Protein AF-A0A3E1EUY3-F1 (afdb_monomer_lite)

Organism: NCBI:txid1737063

Sequence (156 aa):
MEQYNMINKISAFVLKREYLLILLTTLAISAKPLNLQYANYITVFLLSFVSIAYVLAAQKTFKEPKGMSSFYFKLGGIASGVAIIGVLFNILAFPSYKPMLIVGGLSLVILLGIISIDKDKTIDKQLLNPTLKLRFLYISFITLVFLLEDYGLFNF

pLDDT: mean 85.45, std 11.33, range [53.84, 96.81]

Structure (mmCIF, N/CA/C/O backbone):
data_AF-A0A3E1EUY3-F1
#
_entry.id   AF-A0A3E1EUY3-F1
#
loop_
_atom_site.group_PDB
_atom_site.id
_atom_site.type_symbol
_atom_site.label_atom_id
_atom_site.label_alt_id
_atom_site.label_comp_id
_atom_site.label_asym_id
_atom_site.label_entity_id
_atom_site.label_seq_id
_atom_site.pdbx_PDB_ins_code
_atom_site.Cartn_x
_atom_site.Cartn_y
_atom_site.Cartn_z
_atom_site.occupancy
_atom_site.B_iso_or_equiv
_atom_site.auth_seq_id
_atom_site.auth_comp_id
_atom_site.auth_asym_id
_atom_site.auth_atom_id
_atom_site.pdbx_PDB_model_num
ATOM 1 N N . MET A 1 1 ? -2.524 22.648 19.109 1.00 58.78 1 MET A N 1
ATOM 2 C CA . MET A 1 1 ? -3.868 22.210 18.652 1.00 58.78 1 MET A CA 1
ATOM 3 C C . MET A 1 1 ? -4.012 22.183 17.127 1.00 58.78 1 MET A C 1
ATOM 5 O O . MET A 1 1 ? -4.671 21.280 16.630 1.00 58.78 1 MET A O 1
ATOM 9 N N . GLU A 1 2 ? -3.394 23.087 16.357 1.00 61.62 2 GLU A N 1
ATOM 10 C CA . GLU A 1 2 ? -3.549 23.111 14.884 1.00 61.62 2 GLU A CA 1
ATOM 11 C C . GLU A 1 2 ? -2.967 21.896 14.143 1.00 61.62 2 GLU A C 1
ATOM 13 O O . GLU A 1 2 ? -3.619 21.353 13.252 1.00 61.62 2 GLU A O 1
ATOM 18 N N . GLN A 1 3 ? -1.791 21.402 14.545 1.00 61.59 3 GLN A N 1
ATOM 19 C CA . GLN A 1 3 ? -1.147 20.242 13.907 1.00 61.59 3 GLN A CA 1
ATOM 20 C C . GLN A 1 3 ? -2.015 18.969 13.991 1.00 61.59 3 GLN A C 1
ATOM 22 O O . GLN A 1 3 ? -2.112 18.197 13.037 1.00 61.59 3 GLN A O 1
ATOM 27 N N . TYR A 1 4 ? -2.739 18.807 15.103 1.00 66.38 4 TYR A N 1
ATOM 28 C CA . TYR A 1 4 ? -3.705 17.726 15.318 1.00 66.38 4 TYR A CA 1
ATOM 29 C C . TYR A 1 4 ? -4.878 17.796 14.329 1.00 66.38 4 TYR A C 1
ATOM 31 O O . TYR A 1 4 ? -5.327 16.781 13.794 1.00 66.38 4 TYR A O 1
ATOM 39 N N . ASN A 1 5 ? -5.353 19.009 14.039 1.00 77.19 5 ASN A N 1
ATOM 40 C CA . ASN A 1 5 ? -6.425 19.225 13.074 1.00 77.19 5 ASN A CA 1
ATOM 41 C C . ASN A 1 5 ? -5.967 18.940 11.640 1.00 77.19 5 ASN A C 1
ATOM 43 O O . ASN A 1 5 ? -6.754 18.422 10.849 1.00 77.19 5 ASN A O 1
ATOM 47 N N . MET A 1 6 ? -4.708 19.227 11.302 1.00 81.31 6 MET A N 1
ATOM 48 C CA . MET A 1 6 ? -4.166 18.961 9.968 1.00 81.31 6 MET A CA 1
ATOM 49 C C . MET A 1 6 ? -4.034 17.457 9.687 1.00 81.31 6 MET A C 1
ATOM 51 O O . MET A 1 6 ? -4.548 16.981 8.676 1.00 81.31 6 MET A O 1
ATOM 55 N N . ILE A 1 7 ? -3.433 16.688 10.602 1.00 81.31 7 ILE A N 1
ATOM 56 C CA . ILE A 1 7 ? -3.253 15.232 10.443 1.00 81.31 7 ILE A CA 1
ATOM 57 C C . ILE A 1 7 ? -4.605 14.518 10.330 1.00 81.31 7 ILE A C 1
ATOM 59 O O . ILE A 1 7 ? -4.802 13.663 9.465 1.00 81.31 7 ILE A O 1
ATOM 63 N N . ASN A 1 8 ? -5.580 14.911 11.150 1.00 81.94 8 ASN A N 1
ATOM 64 C CA . ASN A 1 8 ? -6.917 14.325 11.092 1.00 81.94 8 ASN A CA 1
ATOM 65 C C . ASN A 1 8 ? -7.652 14.655 9.786 1.00 81.94 8 ASN A C 1
ATOM 67 O O . ASN A 1 8 ? -8.359 13.794 9.259 1.00 81.94 8 ASN A O 1
ATOM 71 N N . LYS A 1 9 ? -7.459 15.860 9.228 1.00 85.44 9 LYS A N 1
ATOM 72 C CA . LYS A 1 9 ? -7.980 16.221 7.900 1.00 85.44 9 LYS A CA 1
ATOM 73 C C . LYS A 1 9 ? -7.353 15.363 6.801 1.00 85.44 9 LYS A C 1
ATOM 75 O O . LYS A 1 9 ? -8.086 14.863 5.952 1.00 85.44 9 LYS A O 1
ATOM 80 N N . ILE A 1 10 ? -6.036 15.150 6.842 1.00 84.88 10 ILE A N 1
ATOM 81 C CA . ILE A 1 10 ? -5.324 14.298 5.875 1.00 84.88 10 ILE A CA 1
ATOM 82 C C . ILE A 1 10 ? -5.840 12.860 5.957 1.00 84.88 10 ILE A C 1
ATOM 84 O O . ILE A 1 10 ? -6.234 12.293 4.943 1.00 84.88 10 ILE A O 1
ATOM 88 N N . SER A 1 11 ? -5.920 12.289 7.160 1.00 83.62 11 SER A N 1
ATOM 89 C CA . SER A 1 11 ? -6.429 10.928 7.343 1.00 83.62 11 SER A CA 1
ATOM 9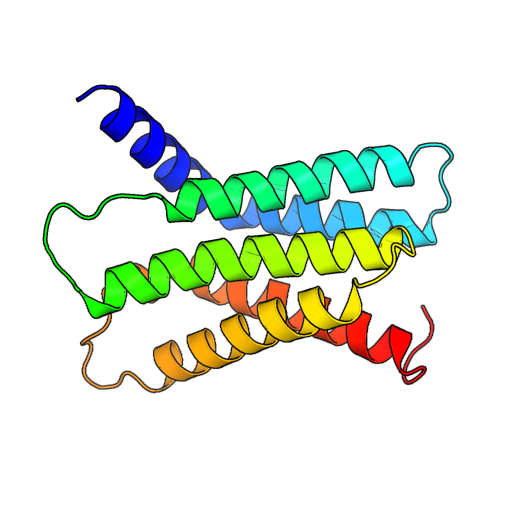0 C C . SER A 1 11 ? -7.870 10.782 6.841 1.00 83.62 11 SER A C 1
ATOM 92 O O . SER A 1 11 ? -8.181 9.839 6.118 1.00 83.62 11 SER A O 1
ATOM 94 N N . ALA A 1 12 ? -8.748 11.748 7.133 1.00 85.25 12 ALA A N 1
ATOM 95 C CA . ALA A 1 12 ? -10.117 11.746 6.618 1.00 85.25 12 ALA A CA 1
ATOM 96 C C . ALA A 1 12 ? -10.174 11.855 5.084 1.00 85.25 12 ALA A C 1
ATOM 98 O O . ALA A 1 12 ? -10.978 11.172 4.449 1.00 85.25 12 ALA A O 1
ATOM 99 N N . PHE A 1 13 ? -9.316 12.682 4.481 1.00 87.69 13 PHE A N 1
ATOM 100 C CA . PHE A 1 13 ? -9.207 12.815 3.030 1.00 87.69 13 PHE A CA 1
ATOM 101 C C . PHE A 1 13 ? -8.763 11.504 2.371 1.00 87.69 13 PHE A C 1
ATOM 103 O O . PHE A 1 13 ? -9.400 11.063 1.415 1.00 87.69 13 PHE A O 1
ATOM 110 N N . VAL A 1 14 ? -7.724 10.862 2.913 1.00 87.38 14 VAL A N 1
ATOM 111 C CA . VAL A 1 14 ? -7.189 9.583 2.425 1.00 87.38 14 VAL A CA 1
ATOM 112 C C . VAL A 1 14 ? -8.241 8.483 2.530 1.00 87.38 14 VAL A C 1
ATOM 114 O O . VAL A 1 14 ? -8.551 7.844 1.529 1.00 87.38 14 VAL A O 1
ATOM 117 N N . LEU A 1 15 ? -8.882 8.339 3.695 1.00 84.62 15 LEU A N 1
ATOM 118 C CA . LEU A 1 15 ? -9.933 7.338 3.913 1.00 84.62 15 LEU A CA 1
ATOM 119 C C . LEU A 1 15 ? -11.142 7.533 2.987 1.00 84.62 15 LEU A C 1
ATOM 121 O O . LEU A 1 15 ? -11.758 6.559 2.557 1.00 84.62 15 LEU A O 1
ATOM 125 N N . LYS A 1 16 ? -11.491 8.785 2.662 1.00 87.88 16 LYS A N 1
ATOM 126 C CA . LYS A 1 16 ? -12.587 9.099 1.733 1.00 87.88 16 LYS A CA 1
ATOM 127 C C . LYS A 1 16 ? -12.215 8.821 0.273 1.00 87.88 16 LYS A C 1
ATOM 129 O O . LYS A 1 16 ? -13.104 8.603 -0.545 1.00 87.88 16 LYS A O 1
ATOM 134 N N . ARG A 1 17 ? -10.923 8.841 -0.066 1.00 92.06 17 ARG A N 1
ATOM 135 C CA . ARG A 1 17 ? -10.406 8.690 -1.435 1.00 92.06 17 ARG A CA 1
ATOM 136 C C . ARG A 1 17 ? -9.642 7.384 -1.660 1.00 92.06 17 ARG A C 1
ATOM 138 O O . ARG A 1 17 ? -8.880 7.300 -2.616 1.00 92.06 17 ARG A O 1
ATOM 145 N N . GLU A 1 18 ? -9.885 6.357 -0.848 1.00 90.06 18 GLU A N 1
ATOM 146 C CA . GLU A 1 18 ? -9.215 5.051 -0.972 1.00 90.06 18 GLU A CA 1
ATOM 147 C C . GLU A 1 18 ? -9.299 4.465 -2.387 1.00 90.06 18 GLU A C 1
ATOM 149 O O . GLU A 1 18 ? -8.279 4.087 -2.952 1.00 90.06 18 GLU A O 1
ATOM 154 N N . TYR A 1 19 ? -10.480 4.481 -3.013 1.00 92.06 19 TYR A N 1
ATOM 155 C CA . TYR A 1 19 ? -10.649 3.996 -4.389 1.00 92.06 19 TYR A CA 1
ATOM 156 C C . TYR A 1 19 ? -9.781 4.747 -5.403 1.00 92.06 19 TYR A C 1
ATOM 158 O O . TYR A 1 19 ? -9.251 4.143 -6.329 1.00 92.06 19 TYR A O 1
ATOM 166 N N . LEU A 1 20 ? -9.615 6.059 -5.221 1.00 93.50 20 LEU A N 1
ATOM 167 C CA . LEU A 1 20 ? -8.776 6.876 -6.093 1.00 93.50 20 LEU A CA 1
ATOM 168 C C . LEU A 1 20 ? -7.299 6.532 -5.888 1.00 93.50 20 LEU A C 1
ATOM 170 O O . LEU A 1 20 ? -6.570 6.428 -6.865 1.00 93.50 20 LEU A O 1
ATOM 174 N N . LEU A 1 21 ? -6.861 6.314 -4.646 1.00 93.88 21 LEU A N 1
ATOM 175 C CA . LEU A 1 21 ? -5.481 5.913 -4.358 1.00 93.88 21 LEU A CA 1
ATOM 176 C C . LEU A 1 21 ? -5.163 4.524 -4.926 1.00 93.88 21 LEU A C 1
ATOM 178 O O . LEU A 1 21 ? -4.133 4.364 -5.572 1.00 93.88 21 LEU A O 1
ATOM 182 N N . ILE A 1 22 ? -6.078 3.561 -4.783 1.00 94.06 22 ILE A N 1
ATOM 183 C CA . ILE A 1 22 ? -5.969 2.232 -5.405 1.00 94.06 22 ILE A CA 1
ATOM 184 C C . ILE A 1 22 ? -5.896 2.350 -6.933 1.00 94.06 22 ILE A C 1
ATOM 186 O O . ILE A 1 22 ? -5.042 1.723 -7.564 1.00 94.06 22 ILE A O 1
ATOM 190 N N . LEU A 1 23 ? -6.748 3.186 -7.537 1.00 94.00 23 LEU A N 1
ATOM 191 C CA . LEU A 1 23 ? -6.727 3.438 -8.978 1.00 94.00 23 LEU A CA 1
ATOM 192 C C . LEU A 1 23 ? -5.385 4.036 -9.422 1.00 94.00 23 LEU A C 1
ATOM 194 O O . LEU A 1 23 ? -4.807 3.563 -10.395 1.00 94.00 23 LEU A O 1
ATOM 198 N N . LEU A 1 24 ? -4.852 5.024 -8.695 1.00 93.88 24 LEU A N 1
ATOM 199 C CA . LEU A 1 24 ? -3.538 5.606 -8.986 1.00 93.88 24 LEU A CA 1
ATOM 200 C C . LEU A 1 24 ? -2.419 4.564 -8.893 1.00 93.88 24 LEU A C 1
ATOM 202 O O . LEU A 1 24 ? -1.555 4.530 -9.766 1.00 93.88 24 LEU A O 1
ATOM 206 N N . THR A 1 25 ? -2.444 3.689 -7.883 1.00 93.94 25 THR A N 1
ATOM 207 C CA . THR A 1 25 ? -1.489 2.577 -7.777 1.00 93.94 25 THR A CA 1
ATOM 208 C C . THR A 1 25 ? -1.612 1.622 -8.963 1.00 93.94 25 THR A C 1
ATOM 210 O O . THR A 1 25 ? -0.597 1.213 -9.520 1.00 93.94 25 THR A O 1
ATOM 213 N N . THR A 1 26 ? -2.836 1.301 -9.387 1.00 93.75 26 THR A N 1
ATOM 214 C CA . THR A 1 26 ? -3.090 0.420 -10.539 1.00 93.75 26 THR A CA 1
ATOM 215 C C . THR A 1 26 ? -2.540 1.027 -11.829 1.00 93.75 26 THR A C 1
ATOM 217 O O . THR A 1 26 ? -1.838 0.349 -12.578 1.00 93.75 26 THR A O 1
ATOM 220 N N . LEU A 1 27 ? -2.809 2.314 -12.071 1.00 92.25 27 LEU A N 1
ATOM 221 C CA . LEU A 1 27 ? -2.309 3.045 -13.239 1.00 92.25 27 LEU A CA 1
ATOM 222 C C . LEU A 1 27 ? -0.780 3.123 -13.249 1.00 92.25 27 LEU A C 1
ATOM 224 O O . LEU A 1 27 ? -0.171 2.918 -14.294 1.00 92.25 27 LEU A O 1
ATOM 228 N N . ALA A 1 28 ? -0.161 3.368 -12.091 1.00 92.12 28 ALA A N 1
ATOM 229 C CA . ALA A 1 28 ? 1.292 3.411 -11.963 1.00 92.12 28 ALA A CA 1
ATOM 230 C C . ALA A 1 28 ? 1.936 2.054 -12.296 1.00 92.12 28 ALA A C 1
ATOM 232 O O . ALA A 1 28 ? 2.869 1.993 -13.086 1.00 92.12 28 ALA A O 1
ATOM 233 N N . ILE A 1 29 ? 1.401 0.955 -11.754 1.00 91.19 29 ILE A N 1
ATOM 234 C CA . ILE A 1 29 ? 1.905 -0.400 -12.031 1.00 91.19 29 ILE A CA 1
ATOM 235 C C . ILE A 1 29 ? 1.692 -0.774 -13.505 1.00 91.19 29 ILE A C 1
ATOM 237 O O . ILE A 1 29 ? 2.596 -1.305 -14.144 1.00 91.19 29 ILE A O 1
ATOM 241 N N . SER A 1 30 ? 0.530 -0.438 -14.068 1.00 89.94 30 SER A N 1
ATOM 242 C CA . SER A 1 30 ? 0.193 -0.735 -15.469 1.00 89.94 30 SER A CA 1
ATOM 243 C C . SER A 1 30 ? 1.031 0.064 -16.473 1.00 89.94 30 SER A C 1
ATOM 245 O O . SER A 1 30 ? 1.066 -0.282 -17.651 1.00 89.94 30 SER A O 1
ATOM 247 N N . ALA A 1 31 ? 1.722 1.120 -16.034 1.00 86.69 31 ALA A N 1
ATOM 248 C CA . ALA A 1 31 ? 2.629 1.879 -16.886 1.00 86.69 31 ALA A CA 1
ATOM 249 C C . ALA A 1 31 ? 3.943 1.127 -17.172 1.00 86.69 31 ALA A C 1
ATOM 251 O O . ALA A 1 31 ? 4.556 1.386 -18.208 1.00 86.69 31 ALA A O 1
ATOM 252 N N . LYS A 1 32 ? 4.349 0.182 -16.302 1.00 77.94 32 LYS A N 1
ATOM 253 C CA . LYS A 1 32 ? 5.568 -0.642 -16.448 1.00 77.94 32 LYS A CA 1
ATOM 254 C C . LYS A 1 32 ? 5.662 -1.325 -17.828 1.00 77.94 32 LYS A C 1
ATOM 256 O O . LYS A 1 32 ? 6.649 -1.078 -18.518 1.00 77.94 32 LYS A O 1
ATOM 261 N N . PRO A 1 33 ? 4.671 -2.116 -18.290 1.00 81.12 33 PRO A N 1
ATOM 262 C CA . PRO A 1 33 ? 4.765 -2.818 -19.577 1.00 81.12 33 PRO A CA 1
ATOM 263 C C . PRO A 1 33 ? 4.688 -1.900 -20.805 1.00 81.12 33 PRO A C 1
ATOM 265 O O . PRO A 1 33 ? 5.105 -2.293 -21.890 1.00 81.12 33 PRO A O 1
ATOM 268 N N . LEU A 1 34 ? 4.165 -0.676 -20.669 1.00 81.88 34 LEU A N 1
ATOM 269 C CA . LEU A 1 34 ? 3.955 0.228 -21.807 1.00 81.88 34 LEU A CA 1
ATOM 270 C C . LEU A 1 34 ? 5.247 0.891 -22.308 1.00 81.88 34 LEU A C 1
ATOM 272 O O . LEU A 1 34 ? 5.225 1.535 -23.353 1.00 81.88 34 LEU A O 1
ATOM 276 N N . ASN A 1 35 ? 6.352 0.753 -21.565 1.00 75.38 35 ASN A N 1
ATOM 277 C CA . ASN A 1 35 ? 7.695 1.227 -21.916 1.00 75.38 35 ASN A CA 1
ATOM 278 C C . ASN A 1 35 ? 7.737 2.679 -22.452 1.00 75.38 35 ASN A C 1
ATOM 280 O O . ASN A 1 35 ? 8.495 3.016 -23.362 1.00 75.38 35 ASN A O 1
ATOM 284 N N . LEU A 1 36 ? 6.882 3.554 -21.905 1.00 82.62 36 LEU A N 1
ATOM 285 C CA . LEU A 1 36 ? 6.811 4.962 -22.298 1.00 82.62 36 LEU A CA 1
ATOM 286 C C . LEU A 1 36 ? 8.015 5.727 -21.736 1.00 82.62 36 LEU A C 1
ATOM 288 O O . LEU A 1 36 ? 8.418 5.506 -20.594 1.00 82.62 36 LEU A O 1
ATOM 292 N N . GLN A 1 37 ? 8.510 6.716 -22.485 1.00 79.94 37 GLN A N 1
ATOM 293 C CA . GLN A 1 37 ? 9.705 7.510 -22.149 1.00 79.94 37 GLN A CA 1
ATOM 294 C C . GLN A 1 37 ? 9.678 8.142 -20.740 1.00 79.94 37 GLN A C 1
ATOM 296 O O . GLN A 1 37 ? 10.726 8.350 -20.134 1.00 79.94 37 GLN A O 1
ATOM 301 N N . TYR A 1 38 ? 8.487 8.407 -20.192 1.00 84.88 38 TYR A N 1
ATOM 302 C CA . TYR A 1 38 ? 8.299 8.996 -18.860 1.00 84.88 38 TYR A CA 1
ATOM 303 C C . TYR A 1 38 ? 7.563 8.087 -17.862 1.00 84.88 38 TYR A C 1
ATOM 305 O O . TYR A 1 38 ? 7.258 8.530 -16.752 1.00 84.88 38 TYR A O 1
ATOM 313 N N . ALA A 1 39 ? 7.296 6.821 -18.212 1.00 86.25 39 ALA A N 1
ATOM 314 C CA . ALA A 1 39 ? 6.551 5.890 -17.357 1.00 86.25 39 ALA A CA 1
ATOM 315 C C . ALA A 1 39 ? 7.193 5.741 -15.971 1.00 86.25 39 ALA A C 1
ATOM 317 O O . ALA A 1 39 ? 6.493 5.783 -14.959 1.00 86.25 39 ALA A O 1
ATOM 318 N N . ASN A 1 40 ? 8.524 5.649 -15.908 1.00 87.12 40 ASN A N 1
ATOM 319 C CA . ASN A 1 40 ? 9.248 5.478 -14.647 1.00 87.12 40 ASN A CA 1
ATOM 320 C C . ASN A 1 40 ? 9.086 6.689 -13.718 1.00 87.12 40 ASN A C 1
ATOM 322 O O . ASN A 1 40 ? 8.787 6.516 -12.540 1.00 87.12 40 ASN A O 1
ATOM 326 N N . TYR A 1 41 ? 9.198 7.916 -14.237 1.00 90.31 41 TYR A N 1
ATOM 327 C CA . TYR A 1 41 ? 9.014 9.133 -13.435 1.00 90.31 41 TYR A CA 1
ATOM 328 C C . TYR A 1 41 ? 7.584 9.263 -12.904 1.00 90.31 41 TYR A C 1
ATOM 330 O O . TYR A 1 41 ? 7.383 9.588 -11.733 1.00 90.31 41 TYR A O 1
ATOM 338 N N . ILE A 1 42 ? 6.591 8.962 -13.746 1.00 90.12 42 ILE A N 1
ATOM 339 C CA . ILE A 1 42 ? 5.179 8.968 -13.350 1.00 90.12 42 ILE A CA 1
ATOM 340 C C . ILE A 1 42 ? 4.936 7.912 -12.264 1.00 90.12 42 ILE A C 1
ATOM 342 O O . ILE A 1 42 ? 4.305 8.205 -11.250 1.00 90.12 42 ILE A O 1
ATOM 346 N N . THR A 1 43 ? 5.490 6.711 -12.431 1.00 91.88 43 THR A N 1
ATOM 347 C CA . THR A 1 43 ? 5.369 5.609 -11.466 1.00 91.88 43 THR A CA 1
ATOM 348 C C . THR A 1 43 ? 5.985 5.972 -10.117 1.00 91.88 43 THR A C 1
ATOM 350 O O . THR A 1 43 ? 5.341 5.799 -9.083 1.00 91.88 43 THR A O 1
ATOM 353 N N . VAL A 1 44 ? 7.192 6.550 -10.119 1.00 93.81 44 VAL A N 1
ATOM 354 C CA . VAL A 1 44 ? 7.861 7.058 -8.911 1.00 93.81 44 VAL A CA 1
ATOM 355 C C . VAL A 1 44 ? 6.984 8.071 -8.197 1.00 93.81 44 VAL A C 1
ATOM 357 O O . VAL A 1 44 ? 6.750 7.940 -6.994 1.00 93.81 44 VAL A O 1
ATOM 360 N N . PHE A 1 45 ? 6.476 9.063 -8.927 1.00 94.31 45 PHE A N 1
ATOM 361 C CA . PHE A 1 45 ? 5.671 10.131 -8.351 1.00 94.31 45 PHE A CA 1
ATOM 362 C C . PHE A 1 45 ? 4.370 9.597 -7.740 1.00 94.31 45 PHE A C 1
ATOM 364 O O . PHE A 1 45 ? 4.066 9.884 -6.582 1.00 94.31 45 PHE A O 1
ATOM 371 N N . LEU A 1 46 ? 3.630 8.772 -8.485 1.00 95.19 46 LEU A N 1
ATOM 372 C CA . LEU A 1 46 ? 2.351 8.221 -8.045 1.00 95.19 46 LEU A CA 1
ATOM 373 C C . LEU A 1 46 ? 2.507 7.274 -6.850 1.00 95.19 46 LEU A C 1
ATOM 375 O O . LEU A 1 46 ? 1.801 7.437 -5.855 1.00 95.19 46 LEU A O 1
ATOM 379 N N . LEU A 1 47 ? 3.434 6.313 -6.902 1.00 96.06 47 LEU A N 1
ATOM 380 C CA . LEU A 1 47 ? 3.604 5.346 -5.811 1.00 96.06 47 LEU A CA 1
ATOM 381 C C . LEU A 1 47 ? 4.169 6.001 -4.547 1.00 96.06 47 LEU A C 1
ATOM 383 O O . LEU A 1 47 ? 3.720 5.680 -3.445 1.00 96.06 47 LEU A O 1
ATOM 387 N N . SER A 1 48 ? 5.078 6.972 -4.689 1.00 95.94 48 SER A N 1
ATOM 388 C CA . SER A 1 48 ? 5.582 7.747 -3.547 1.00 95.94 48 SER A CA 1
ATOM 389 C C . SER A 1 48 ? 4.471 8.576 -2.908 1.00 95.94 48 SER A C 1
ATOM 391 O O . SER A 1 48 ? 4.326 8.571 -1.686 1.00 95.94 48 SER A O 1
ATOM 393 N N . PHE A 1 49 ? 3.640 9.236 -3.721 1.00 95.50 49 PHE A N 1
ATOM 394 C CA . PHE A 1 49 ? 2.490 9.992 -3.233 1.00 95.50 49 PHE A CA 1
ATOM 395 C C . PHE A 1 49 ? 1.510 9.104 -2.456 1.00 95.50 49 PHE A C 1
ATOM 397 O O . PHE A 1 49 ? 1.129 9.449 -1.337 1.00 95.50 49 PHE A O 1
ATOM 404 N N . VAL A 1 50 ? 1.134 7.945 -3.009 1.00 96.00 50 VAL A N 1
ATOM 405 C CA . VAL A 1 50 ? 0.213 7.011 -2.341 1.00 96.00 50 VAL A CA 1
ATOM 406 C C . VAL A 1 50 ? 0.827 6.455 -1.052 1.00 96.00 50 VAL A C 1
ATOM 408 O O . VAL A 1 50 ? 0.148 6.404 -0.025 1.00 96.00 50 VAL A O 1
ATOM 411 N N . SER A 1 51 ? 2.111 6.089 -1.067 1.00 96.00 51 SER A N 1
ATOM 412 C CA . SER A 1 51 ? 2.797 5.592 0.128 1.00 96.00 51 SER A CA 1
ATOM 413 C C . SER A 1 51 ? 2.806 6.633 1.251 1.00 96.00 51 SER A C 1
ATOM 415 O O . SER A 1 51 ? 2.366 6.345 2.369 1.00 96.00 51 SER A O 1
ATOM 417 N N . ILE A 1 52 ? 3.209 7.870 0.944 1.00 95.00 52 ILE A N 1
ATOM 418 C CA . ILE A 1 52 ? 3.212 8.977 1.908 1.00 95.00 52 ILE A CA 1
ATOM 419 C C . ILE A 1 52 ? 1.795 9.239 2.421 1.00 95.00 52 ILE A C 1
ATOM 421 O O . ILE A 1 52 ? 1.602 9.398 3.625 1.00 95.00 52 ILE A O 1
ATOM 425 N N . ALA A 1 53 ? 0.790 9.236 1.542 1.00 93.44 53 ALA A N 1
ATOM 426 C CA . ALA A 1 53 ? -0.600 9.430 1.935 1.00 93.44 53 ALA A CA 1
ATOM 427 C C . ALA A 1 53 ? -1.055 8.383 2.967 1.00 93.44 53 ALA A C 1
ATOM 429 O O . ALA A 1 53 ? -1.669 8.747 3.973 1.00 93.44 53 ALA A O 1
ATOM 430 N N . TYR A 1 54 ? -0.710 7.106 2.779 1.00 93.88 54 TYR A N 1
ATOM 431 C CA . TYR A 1 54 ? -1.046 6.048 3.735 1.00 93.88 54 TYR A CA 1
ATOM 432 C C . TYR A 1 54 ? -0.285 6.149 5.056 1.00 93.88 54 TYR A C 1
ATOM 434 O O . TYR A 1 54 ? -0.900 6.000 6.116 1.00 93.88 54 TYR A O 1
ATOM 442 N N . VAL A 1 55 ? 1.008 6.478 5.025 1.00 93.62 55 VAL A N 1
ATOM 443 C CA . VAL A 1 55 ? 1.800 6.686 6.247 1.00 93.62 55 VAL A CA 1
ATOM 444 C C . VAL A 1 55 ? 1.289 7.893 7.036 1.00 93.62 55 VAL A C 1
ATOM 446 O O . VAL A 1 55 ? 1.131 7.810 8.253 1.00 93.62 55 VAL A O 1
ATOM 449 N N . LEU A 1 56 ? 0.968 9.004 6.370 1.00 90.12 56 LEU A N 1
ATOM 450 C CA . LEU A 1 56 ? 0.415 10.191 7.026 1.00 90.12 56 LEU A CA 1
ATOM 451 C C . LEU A 1 56 ? -0.986 9.933 7.581 1.00 90.12 56 LEU A C 1
ATOM 453 O O . LEU A 1 56 ? -1.292 10.351 8.698 1.00 90.12 56 LEU A O 1
ATOM 457 N N . ALA A 1 57 ? -1.831 9.205 6.848 1.00 87.81 57 ALA A N 1
ATOM 458 C CA . ALA A 1 57 ? -3.152 8.827 7.334 1.00 87.81 57 ALA A CA 1
ATOM 459 C C . ALA A 1 57 ? -3.080 7.943 8.585 1.00 87.81 57 ALA A C 1
ATOM 461 O O . ALA A 1 57 ? -3.962 8.055 9.443 1.00 87.81 57 ALA A O 1
ATOM 462 N N . ALA A 1 58 ? -2.028 7.125 8.713 1.00 87.81 58 ALA A N 1
ATOM 463 C CA . ALA A 1 58 ? -1.758 6.299 9.885 1.00 87.81 58 ALA A CA 1
ATOM 464 C C . ALA A 1 58 ? -1.521 7.143 11.147 1.00 87.81 58 ALA A C 1
ATOM 466 O O . ALA A 1 58 ? -1.895 6.726 12.236 1.00 87.81 58 ALA A O 1
ATOM 467 N N . GLN A 1 59 ? -0.981 8.360 11.022 1.00 86.62 59 GLN A N 1
ATOM 468 C CA . GLN A 1 59 ? -0.684 9.234 12.167 1.00 86.62 59 GLN A CA 1
ATOM 469 C C . GLN A 1 59 ? -1.928 9.835 12.839 1.00 86.62 59 GLN A C 1
ATOM 471 O O . GLN A 1 59 ? -1.798 10.601 13.792 1.00 86.62 59 GLN A O 1
ATOM 476 N N . LYS A 1 60 ? -3.136 9.485 12.378 1.00 81.44 60 LYS A N 1
ATOM 477 C CA . LYS A 1 60 ? -4.398 9.885 13.007 1.00 81.44 60 LYS A CA 1
ATOM 478 C C . LYS A 1 60 ? -4.378 9.589 14.504 1.00 81.44 60 LYS A C 1
ATOM 480 O O . LYS A 1 60 ? -4.093 8.471 14.940 1.00 81.44 60 LYS A O 1
ATOM 485 N N . THR A 1 61 ? -4.754 10.589 15.286 1.00 73.00 61 THR A N 1
ATOM 486 C CA . THR A 1 61 ? -4.842 10.448 16.735 1.00 73.00 61 THR A CA 1
ATOM 487 C C . THR A 1 61 ? -6.277 10.144 17.136 1.00 73.00 61 THR A C 1
ATOM 489 O O . THR A 1 61 ? -7.215 10.837 16.740 1.00 73.00 61 THR A O 1
ATOM 492 N N . PHE A 1 62 ? -6.455 9.110 17.949 1.00 70.88 62 PHE A N 1
ATOM 493 C CA . PHE A 1 62 ? -7.755 8.721 18.483 1.00 70.88 62 PHE A CA 1
ATOM 494 C C . PHE A 1 62 ? -8.013 9.484 19.788 1.00 70.88 62 PHE A C 1
ATOM 496 O O . PHE A 1 62 ? -7.115 9.597 20.619 1.00 70.88 62 PHE A O 1
ATOM 503 N N . LYS A 1 63 ? -9.215 10.059 19.939 1.00 56.50 63 LYS A N 1
ATOM 504 C CA . LYS A 1 63 ? -9.593 10.869 21.116 1.00 56.50 63 LYS A CA 1
ATOM 505 C C . LYS A 1 63 ? -9.696 10.052 22.410 1.00 56.50 63 LYS A C 1
ATOM 507 O O . LYS A 1 63 ? -9.546 10.621 23.480 1.00 56.50 63 LYS A O 1
ATOM 512 N N . GLU A 1 64 ? -9.911 8.743 22.306 1.00 57.91 64 GLU A N 1
ATOM 513 C CA . GLU A 1 64 ? -9.977 7.812 23.435 1.00 57.91 64 GLU A CA 1
ATOM 514 C C . GLU A 1 64 ? -9.019 6.635 23.199 1.00 57.91 64 GLU A C 1
ATOM 516 O O . GLU A 1 64 ? -8.827 6.231 22.041 1.00 57.91 64 GLU A O 1
ATOM 521 N N . PRO A 1 65 ? -8.417 6.065 24.260 1.00 53.84 65 PRO A N 1
ATOM 522 C CA . PRO A 1 65 ? -7.494 4.944 24.156 1.00 53.84 65 PRO A CA 1
ATOM 523 C C . PRO A 1 65 ? -8.247 3.653 23.809 1.00 53.84 65 PRO A C 1
ATOM 525 O O . PRO A 1 65 ? -8.469 2.785 24.644 1.00 53.84 65 PRO A O 1
ATOM 528 N N . LYS A 1 66 ? -8.598 3.480 22.533 1.00 63.78 66 LYS A N 1
ATOM 529 C CA . LYS A 1 66 ? -8.975 2.176 21.974 1.00 63.78 66 LYS A CA 1
ATOM 530 C C . LYS A 1 66 ? -7.700 1.408 21.612 1.00 63.78 66 LYS A C 1
ATOM 532 O O . LYS A 1 66 ? -7.353 1.277 20.439 1.00 63.78 66 LYS A O 1
ATOM 537 N N . GLY A 1 67 ? -6.938 1.026 22.642 1.00 65.38 67 GLY A N 1
ATOM 538 C CA . GLY A 1 67 ? -5.513 0.665 22.568 1.00 65.38 67 GLY A CA 1
ATOM 539 C C . GLY A 1 67 ? -5.132 -0.207 21.367 1.00 65.38 67 GLY A C 1
ATOM 540 O O . GLY A 1 67 ? -4.323 0.210 20.536 1.00 65.38 67 GLY A O 1
ATOM 541 N N . MET A 1 68 ? -5.779 -1.364 21.216 1.00 73.75 68 MET A N 1
ATOM 542 C CA . MET A 1 68 ? -5.453 -2.314 20.147 1.00 73.75 68 MET A CA 1
ATOM 543 C C . MET A 1 68 ? -5.886 -1.826 18.754 1.00 73.75 68 MET A C 1
ATOM 545 O O . MET A 1 68 ? -5.154 -1.982 17.780 1.00 73.75 68 MET A O 1
ATOM 549 N N . SER A 1 69 ? -7.047 -1.174 18.633 1.00 75.81 69 SER A N 1
ATOM 550 C CA . SER A 1 69 ? -7.541 -0.706 17.331 1.00 75.81 69 SER A CA 1
ATOM 551 C C . SER A 1 69 ? -6.728 0.470 16.789 1.00 75.81 69 SER A C 1
ATOM 553 O O . SER A 1 69 ? -6.501 0.562 15.587 1.00 75.81 69 SER A O 1
ATOM 555 N N . SER A 1 70 ? -6.254 1.359 17.665 1.00 80.00 70 SER A N 1
ATOM 556 C CA . SER A 1 70 ? -5.337 2.440 17.283 1.00 80.00 70 SER A CA 1
ATOM 557 C C . SER A 1 70 ? -4.027 1.875 16.730 1.00 80.00 70 SER A C 1
ATOM 559 O O . SER A 1 70 ? -3.551 2.316 15.682 1.00 80.00 70 SER A O 1
ATOM 561 N N . PHE A 1 71 ? -3.487 0.845 17.389 1.00 85.62 71 PHE A N 1
ATOM 562 C CA . PHE A 1 71 ? -2.295 0.144 16.928 1.00 85.62 71 PHE A CA 1
ATOM 563 C C . PHE A 1 71 ? -2.508 -0.508 15.557 1.00 85.62 71 PHE A C 1
ATOM 565 O O . PHE A 1 71 ? -1.739 -0.233 14.641 1.00 85.62 71 PHE A O 1
ATOM 572 N N . TYR A 1 72 ? -3.576 -1.290 15.365 1.00 87.12 72 TYR A N 1
ATOM 573 C CA . TYR A 1 72 ? -3.844 -1.945 14.078 1.00 87.12 72 TYR A CA 1
ATOM 574 C C . TYR A 1 72 ? -4.127 -0.960 12.943 1.00 87.12 72 TYR A C 1
ATOM 576 O O . TYR A 1 72 ? -3.706 -1.191 11.811 1.00 87.12 72 TYR A O 1
ATOM 584 N N . PHE A 1 73 ? -4.791 0.164 13.226 1.00 87.12 73 PHE A N 1
ATOM 585 C CA . PHE A 1 73 ? -4.994 1.213 12.229 1.00 87.12 73 PHE A CA 1
ATOM 586 C C . PHE A 1 73 ? -3.662 1.836 11.788 1.00 87.12 73 PHE A C 1
ATOM 588 O O . PHE A 1 73 ? -3.414 1.983 10.589 1.00 87.12 73 PHE A O 1
ATOM 595 N N . LYS A 1 74 ? -2.785 2.150 12.751 1.00 90.12 74 LYS A N 1
ATOM 596 C CA . LYS A 1 74 ? -1.437 2.669 12.484 1.00 90.12 74 LYS A CA 1
ATOM 597 C C . LYS A 1 74 ? -0.598 1.670 11.702 1.00 90.12 74 LYS A C 1
ATOM 599 O O . LYS A 1 74 ? -0.036 2.018 10.665 1.00 90.12 74 LYS A O 1
ATOM 604 N N . LEU A 1 75 ? -0.566 0.426 12.175 1.00 91.88 75 LEU A N 1
ATOM 605 C CA . LEU A 1 75 ? 0.153 -0.665 11.536 1.00 91.88 75 LEU A CA 1
ATOM 606 C C . LEU A 1 75 ? -0.336 -0.870 10.103 1.00 91.88 75 LEU A C 1
ATOM 608 O O . LEU A 1 75 ? 0.485 -0.969 9.205 1.00 91.88 75 LEU A O 1
ATOM 612 N N . GLY A 1 76 ? -1.649 -0.847 9.861 1.00 91.94 76 GLY A N 1
ATOM 613 C CA . GLY A 1 76 ? -2.214 -1.012 8.524 1.00 91.94 76 GLY A CA 1
ATOM 614 C C . GLY A 1 76 ? -1.837 0.107 7.558 1.00 91.94 76 GLY A C 1
ATOM 615 O O . GLY A 1 76 ? -1.511 -0.171 6.406 1.00 91.94 76 GLY A O 1
ATOM 616 N N . GLY A 1 77 ? -1.843 1.365 8.007 1.00 92.62 77 GLY A N 1
ATOM 617 C CA . GLY A 1 77 ? -1.401 2.490 7.177 1.00 92.62 77 GLY A CA 1
ATOM 618 C C . GLY A 1 77 ? 0.101 2.447 6.872 1.00 92.62 77 GLY A C 1
ATOM 619 O O . GLY A 1 77 ? 0.495 2.616 5.719 1.00 92.62 77 GLY A O 1
ATOM 620 N N . ILE A 1 78 ? 0.933 2.134 7.872 1.00 95.12 78 ILE A N 1
ATOM 621 C CA . ILE A 1 78 ? 2.388 1.995 7.697 1.00 95.12 78 ILE A CA 1
ATOM 622 C C . ILE A 1 78 ? 2.717 0.801 6.795 1.00 95.12 78 ILE A C 1
ATOM 624 O O . ILE A 1 78 ? 3.455 0.961 5.829 1.00 95.12 78 ILE A O 1
ATOM 628 N N . ALA A 1 79 ? 2.135 -0.372 7.053 1.00 96.38 79 ALA A N 1
ATOM 629 C CA . ALA A 1 79 ? 2.348 -1.577 6.255 1.00 96.38 79 ALA A CA 1
ATOM 630 C C . ALA A 1 79 ? 1.930 -1.374 4.792 1.00 96.38 79 ALA A C 1
ATOM 632 O O . ALA A 1 79 ? 2.658 -1.780 3.891 1.00 96.38 79 ALA A O 1
ATOM 633 N N . SER A 1 80 ? 0.815 -0.671 4.553 1.00 96.19 80 SER A N 1
ATOM 634 C CA . SER A 1 80 ? 0.384 -0.277 3.203 1.00 96.19 80 SER A CA 1
ATOM 635 C C . SER A 1 80 ? 1.431 0.595 2.507 1.00 96.19 80 SER A C 1
ATOM 637 O O . SER A 1 80 ? 1.783 0.342 1.358 1.00 96.19 80 SER A O 1
ATOM 639 N N . GLY A 1 81 ? 1.963 1.604 3.204 1.00 96.50 81 GLY A N 1
ATOM 640 C CA . GLY A 1 81 ? 2.999 2.479 2.658 1.00 96.50 81 GLY A CA 1
ATOM 641 C C . GLY A 1 81 ? 4.310 1.747 2.366 1.00 96.50 81 GLY A C 1
ATOM 642 O O . GLY A 1 81 ? 4.878 1.928 1.289 1.00 96.50 81 GLY A O 1
ATOM 643 N N . VAL A 1 82 ? 4.761 0.885 3.283 1.00 96.38 82 VAL A N 1
ATOM 644 C CA . VAL A 1 82 ? 5.981 0.072 3.130 1.00 96.38 82 VAL A CA 1
ATOM 645 C C . VAL A 1 82 ? 5.845 -0.912 1.970 1.00 96.38 82 VAL A C 1
ATOM 647 O O . VAL A 1 82 ? 6.755 -1.009 1.152 1.00 96.38 82 VAL A O 1
ATOM 650 N N . ALA A 1 83 ? 4.705 -1.594 1.847 1.00 96.81 83 ALA A N 1
ATOM 651 C CA . ALA A 1 83 ? 4.447 -2.514 0.743 1.00 96.81 83 ALA A CA 1
ATOM 652 C C . ALA A 1 83 ? 4.472 -1.798 -0.619 1.00 96.81 83 ALA A C 1
ATOM 654 O O . ALA A 1 83 ? 5.100 -2.286 -1.555 1.00 96.81 83 ALA A O 1
ATOM 655 N N . ILE A 1 84 ? 3.862 -0.610 -0.721 1.00 96.50 84 ILE A N 1
ATOM 656 C CA . ILE A 1 84 ? 3.883 0.197 -1.953 1.00 96.50 84 ILE A CA 1
ATOM 657 C C . ILE A 1 84 ? 5.295 0.679 -2.299 1.00 96.50 84 ILE A C 1
ATOM 659 O O . ILE A 1 84 ? 5.663 0.665 -3.472 1.00 96.50 84 ILE A O 1
ATOM 663 N N . ILE A 1 85 ? 6.107 1.062 -1.309 1.00 96.06 85 ILE A N 1
ATOM 664 C CA . ILE A 1 85 ? 7.524 1.386 -1.543 1.00 96.06 85 ILE A CA 1
ATOM 665 C C . ILE A 1 85 ? 8.291 0.151 -2.012 1.00 96.06 85 ILE A C 1
ATOM 667 O O . ILE A 1 85 ? 9.084 0.259 -2.939 1.00 96.06 85 ILE A O 1
ATOM 671 N N . GLY A 1 86 ? 8.019 -1.025 -1.441 1.00 95.25 86 GLY A N 1
ATOM 672 C CA . GLY A 1 86 ? 8.579 -2.288 -1.921 1.00 95.25 86 GLY A CA 1
ATOM 673 C C . GLY A 1 86 ? 8.232 -2.558 -3.388 1.00 95.25 86 GLY A C 1
ATOM 674 O O . GLY A 1 86 ? 9.110 -2.937 -4.158 1.00 95.25 86 GLY A O 1
ATOM 675 N N . VAL A 1 87 ? 6.984 -2.300 -3.798 1.00 94.75 87 VAL A N 1
ATOM 676 C CA . VAL A 1 87 ? 6.550 -2.416 -5.203 1.00 94.75 87 VAL A CA 1
ATOM 677 C C . VAL A 1 87 ? 7.300 -1.419 -6.083 1.00 94.75 87 VAL A C 1
ATOM 679 O O . VAL A 1 87 ? 7.848 -1.803 -7.110 1.00 94.75 87 VAL A O 1
ATOM 682 N N . LEU A 1 88 ? 7.389 -0.154 -5.665 1.00 94.81 88 LEU A N 1
ATOM 683 C CA . LEU A 1 88 ? 8.159 0.861 -6.384 1.00 94.81 88 LEU A CA 1
ATOM 684 C C . LEU A 1 88 ? 9.625 0.440 -6.552 1.00 94.81 88 LEU A C 1
ATOM 686 O O . LEU A 1 88 ? 10.177 0.542 -7.644 1.00 94.81 88 LEU A O 1
ATOM 690 N N . PHE A 1 89 ? 10.253 -0.049 -5.485 1.00 94.62 89 PHE A N 1
ATOM 691 C CA . PHE A 1 89 ? 11.646 -0.482 -5.508 1.00 94.62 89 PHE A CA 1
ATOM 692 C C . PHE A 1 89 ? 11.843 -1.703 -6.401 1.00 94.62 89 PHE A C 1
ATOM 694 O O . PHE A 1 89 ? 12.856 -1.774 -7.087 1.00 94.62 89 PHE A O 1
ATOM 701 N N . ASN A 1 90 ? 10.877 -2.621 -6.456 1.00 92.50 90 ASN A N 1
ATOM 702 C CA . ASN A 1 90 ? 10.915 -3.722 -7.412 1.00 92.50 90 ASN A CA 1
ATOM 703 C C . ASN A 1 90 ? 10.868 -3.207 -8.861 1.00 92.50 90 ASN A C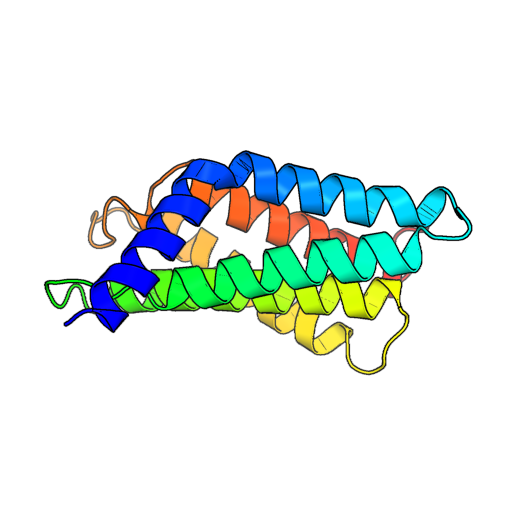 1
ATOM 705 O O . ASN A 1 90 ? 11.733 -3.572 -9.651 1.00 92.50 90 ASN A O 1
ATOM 709 N N . ILE A 1 91 ? 9.932 -2.305 -9.188 1.00 91.06 91 ILE A N 1
ATOM 710 C CA . ILE A 1 91 ? 9.804 -1.730 -10.540 1.00 91.06 91 ILE A CA 1
ATOM 711 C C . ILE A 1 91 ? 11.101 -1.031 -10.974 1.00 91.06 91 ILE A C 1
ATOM 713 O O . ILE A 1 91 ? 11.496 -1.121 -12.132 1.00 91.06 91 ILE A O 1
ATOM 717 N N . LEU A 1 92 ? 11.780 -0.354 -10.045 1.00 90.56 92 LEU A N 1
ATOM 718 C CA . LEU A 1 92 ? 13.050 0.332 -10.298 1.00 90.56 92 LEU A CA 1
ATOM 719 C C . LEU A 1 92 ? 14.289 -0.572 -10.179 1.00 90.56 92 LEU A C 1
ATOM 721 O O . LEU A 1 92 ? 15.405 -0.065 -10.276 1.00 90.56 92 LEU A O 1
ATOM 725 N N . ALA A 1 93 ? 14.115 -1.872 -9.921 1.00 89.62 93 ALA A N 1
ATOM 726 C CA . ALA A 1 93 ? 15.195 -2.819 -9.636 1.00 89.62 93 ALA A CA 1
ATOM 727 C C . ALA A 1 93 ? 16.149 -2.362 -8.505 1.00 89.62 93 ALA A C 1
ATOM 729 O O . ALA A 1 93 ? 17.348 -2.641 -8.518 1.00 89.62 93 ALA A O 1
ATOM 730 N N . PHE A 1 94 ? 15.623 -1.646 -7.509 1.00 90.75 94 PHE A N 1
ATOM 731 C CA . PHE A 1 94 ? 16.397 -1.110 -6.394 1.00 90.75 94 PHE A CA 1
ATOM 732 C C . PHE A 1 94 ? 16.766 -2.220 -5.397 1.00 90.75 94 PHE A C 1
ATOM 734 O O . PHE A 1 94 ? 15.901 -3.019 -5.038 1.00 90.75 94 PHE A O 1
ATOM 741 N N . PRO A 1 95 ? 18.007 -2.291 -4.883 1.00 87.44 95 PRO A N 1
ATOM 742 C CA . PRO A 1 95 ? 18.385 -3.332 -3.930 1.00 87.44 95 PRO A CA 1
ATOM 743 C C . PRO A 1 95 ? 17.485 -3.312 -2.685 1.00 87.44 95 PRO A C 1
ATOM 745 O O . PRO A 1 95 ? 17.022 -2.263 -2.242 1.00 87.44 95 PRO A O 1
ATOM 748 N N . SER A 1 96 ? 17.247 -4.485 -2.094 1.00 88.25 96 SER A N 1
ATOM 749 C CA . SER A 1 96 ? 16.442 -4.648 -0.870 1.00 88.25 96 SER A CA 1
ATOM 750 C C . SER A 1 96 ? 14.926 -4.431 -1.011 1.00 88.25 96 SER A C 1
ATOM 752 O O . SER A 1 96 ? 14.240 -4.304 0.003 1.00 88.25 96 SER A O 1
ATOM 754 N N . TYR A 1 97 ? 14.355 -4.474 -2.220 1.00 93.69 97 TYR A N 1
ATOM 755 C CA . TYR A 1 97 ? 12.891 -4.455 -2.378 1.00 93.69 97 TYR A CA 1
ATOM 756 C C . TYR A 1 97 ? 12.201 -5.681 -1.744 1.00 93.69 97 TYR A C 1
ATOM 758 O O . TYR A 1 97 ? 11.127 -5.551 -1.158 1.00 93.69 97 TYR A O 1
ATOM 766 N N . LYS A 1 98 ? 12.827 -6.869 -1.810 1.00 92.94 98 LYS A N 1
ATOM 767 C CA . LYS A 1 98 ? 12.261 -8.140 -1.310 1.00 92.94 98 LYS A CA 1
ATOM 768 C C . LYS A 1 98 ? 11.854 -8.080 0.167 1.00 92.94 98 LYS A C 1
ATOM 770 O O . LYS A 1 98 ? 10.689 -8.344 0.458 1.00 92.94 98 LYS A O 1
ATOM 775 N N . PRO A 1 99 ? 12.740 -7.704 1.114 1.00 93.81 99 PRO A N 1
ATOM 776 C CA . PRO A 1 99 ? 12.349 -7.616 2.518 1.00 93.81 99 PRO A CA 1
ATOM 777 C C . PRO A 1 99 ? 11.230 -6.592 2.757 1.00 93.81 99 PRO A C 1
ATOM 779 O O . PRO A 1 99 ? 10.377 -6.834 3.604 1.00 93.81 99 PRO A O 1
ATOM 782 N N . MET A 1 100 ? 11.168 -5.493 1.994 1.00 94.38 100 MET A N 1
ATOM 783 C CA . MET A 1 100 ? 10.080 -4.511 2.119 1.00 94.38 100 MET A CA 1
ATOM 784 C C . MET A 1 100 ? 8.733 -5.078 1.662 1.00 94.38 100 MET A C 1
ATOM 786 O O . MET A 1 100 ? 7.734 -4.915 2.364 1.00 94.38 100 MET A O 1
ATOM 790 N N . LEU A 1 101 ? 8.712 -5.785 0.526 1.00 94.31 101 LEU A N 1
ATOM 791 C CA . LEU A 1 101 ? 7.528 -6.501 0.045 1.00 94.31 101 LEU A CA 1
ATOM 792 C C . LEU A 1 101 ? 7.070 -7.552 1.062 1.00 94.31 101 LEU A C 1
ATOM 794 O O . LEU A 1 101 ? 5.899 -7.578 1.424 1.00 94.31 101 LEU A O 1
ATOM 798 N N . ILE A 1 102 ? 7.986 -8.373 1.580 1.00 94.38 102 ILE A N 1
ATOM 799 C CA . ILE A 1 102 ? 7.658 -9.433 2.543 1.00 94.38 102 ILE A CA 1
ATOM 800 C C . ILE A 1 102 ? 7.096 -8.838 3.837 1.00 94.38 102 ILE A C 1
ATOM 802 O O . ILE A 1 102 ? 6.012 -9.225 4.266 1.00 94.38 102 ILE A O 1
ATOM 806 N N . VAL A 1 103 ? 7.791 -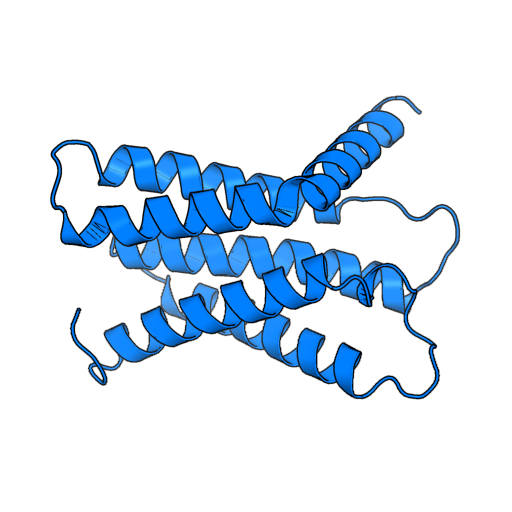7.876 4.451 1.00 94.81 103 VAL A N 1
ATOM 807 C CA . VAL A 1 103 ? 7.369 -7.286 5.731 1.00 94.81 103 VAL A CA 1
ATOM 808 C C . VAL A 1 103 ? 6.054 -6.524 5.579 1.00 94.81 103 VAL A C 1
ATOM 810 O O . VAL A 1 103 ? 5.139 -6.719 6.383 1.00 94.81 103 VAL A O 1
ATOM 813 N N . GLY A 1 104 ? 5.927 -5.685 4.547 1.00 93.12 104 GLY A N 1
ATOM 814 C CA . GLY A 1 104 ? 4.697 -4.944 4.274 1.00 93.12 104 GLY A CA 1
ATOM 815 C C . GLY A 1 104 ? 3.524 -5.876 3.963 1.00 93.12 104 GLY A C 1
ATOM 816 O O . GLY A 1 104 ? 2.474 -5.782 4.599 1.00 93.12 104 GLY A O 1
ATOM 817 N N . GLY A 1 105 ? 3.720 -6.825 3.044 1.00 94.12 105 GLY A N 1
ATOM 818 C CA . GLY A 1 105 ? 2.704 -7.787 2.623 1.00 94.12 105 GLY A CA 1
ATOM 819 C C . GLY A 1 105 ? 2.229 -8.695 3.754 1.00 94.12 105 GLY A C 1
ATOM 820 O O . GLY A 1 105 ? 1.024 -8.785 3.990 1.00 94.12 105 GLY A O 1
ATOM 821 N N . LEU A 1 106 ? 3.150 -9.316 4.501 1.00 94.19 106 LEU A N 1
ATOM 822 C CA . LEU A 1 106 ? 2.802 -10.184 5.632 1.00 94.19 106 LEU A CA 1
ATOM 823 C C . LEU A 1 106 ? 2.061 -9.421 6.725 1.00 94.19 106 LEU A C 1
ATOM 825 O O . LEU A 1 106 ? 1.068 -9.922 7.247 1.00 94.19 106 LEU A O 1
ATOM 829 N N . SER A 1 107 ? 2.486 -8.195 7.038 1.00 94.62 107 SER A N 1
ATOM 830 C CA . SER A 1 107 ? 1.799 -7.363 8.032 1.00 94.62 107 SER A CA 1
ATOM 831 C C . SER A 1 107 ? 0.339 -7.106 7.642 1.00 94.62 107 SER A C 1
ATOM 833 O O . SER A 1 107 ? -0.549 -7.167 8.491 1.00 94.62 107 SER A O 1
ATOM 835 N N . LEU A 1 108 ? 0.069 -6.870 6.354 1.00 94.38 108 LEU A N 1
ATOM 836 C CA . LEU A 1 108 ? -1.289 -6.687 5.837 1.00 94.38 108 LEU A CA 1
ATOM 837 C C . LEU A 1 108 ? -2.115 -7.977 5.859 1.00 94.38 108 LEU A C 1
ATOM 839 O O . LEU A 1 108 ? -3.286 -7.935 6.234 1.00 94.38 108 LEU A O 1
ATOM 843 N N . VAL A 1 109 ? -1.515 -9.121 5.520 1.00 93.56 109 VAL A N 1
ATOM 844 C CA . VAL A 1 109 ? -2.187 -10.430 5.588 1.00 93.56 109 VAL A CA 1
ATOM 845 C C . VAL A 1 109 ? -2.553 -10.777 7.032 1.00 93.56 109 VAL A C 1
ATOM 847 O O . VAL A 1 109 ? -3.684 -11.182 7.300 1.00 93.56 109 VAL A O 1
ATOM 850 N N . ILE A 1 110 ? -1.639 -10.551 7.979 1.00 91.94 110 ILE A N 1
ATOM 851 C CA . ILE A 1 110 ? -1.894 -10.742 9.412 1.00 91.94 110 ILE A CA 1
ATOM 852 C C . ILE A 1 110 ? -3.040 -9.834 9.868 1.00 91.94 110 ILE A C 1
ATOM 854 O O . ILE A 1 110 ? -3.962 -10.301 10.534 1.00 91.94 110 ILE A O 1
ATOM 858 N N . LEU A 1 111 ? -3.035 -8.557 9.471 1.00 90.88 111 LEU A N 1
ATOM 859 C CA . LEU A 1 111 ? -4.119 -7.624 9.789 1.00 90.88 111 LEU A CA 1
ATOM 860 C C . LEU A 1 111 ? -5.466 -8.071 9.213 1.00 90.88 111 LEU A C 1
ATOM 862 O O . LEU A 1 111 ? -6.470 -8.013 9.919 1.00 90.88 111 LEU A O 1
ATOM 866 N N . LEU A 1 112 ? -5.507 -8.545 7.966 1.00 90.44 112 LEU A N 1
ATOM 867 C CA . LEU A 1 112 ? -6.717 -9.112 7.368 1.00 90.44 112 LEU A CA 1
ATOM 868 C C . LEU A 1 112 ? -7.214 -10.336 8.144 1.00 90.44 112 LEU A C 1
ATOM 870 O O . LEU A 1 112 ? -8.419 -10.452 8.377 1.00 90.44 112 LEU A O 1
ATOM 874 N N . GLY A 1 113 ? -6.307 -11.213 8.582 1.00 88.50 113 GLY A N 1
ATOM 875 C CA . GLY A 1 113 ? -6.623 -12.363 9.429 1.00 88.50 113 GLY A CA 1
ATOM 876 C C . GLY A 1 113 ? -7.237 -11.940 10.763 1.00 88.50 113 GLY A C 1
ATOM 877 O O . GLY A 1 113 ? -8.327 -12.389 11.106 1.00 88.50 113 GLY A O 1
ATOM 878 N N . ILE A 1 114 ? -6.601 -10.998 11.463 1.00 86.00 114 ILE A N 1
ATOM 879 C CA . ILE A 1 114 ? -7.099 -10.433 12.728 1.00 86.00 114 ILE A CA 1
ATOM 880 C C . ILE A 1 114 ? -8.499 -9.828 12.541 1.00 86.00 114 ILE A C 1
ATOM 882 O O . ILE A 1 114 ? -9.417 -10.143 13.293 1.00 86.00 114 ILE A O 1
ATOM 886 N N . ILE A 1 115 ? -8.692 -9.014 11.499 1.00 82.38 115 ILE A N 1
ATOM 887 C CA . ILE A 1 115 ? -9.983 -8.378 11.186 1.00 82.38 115 ILE A CA 1
ATOM 888 C C . ILE A 1 115 ? -11.067 -9.411 10.833 1.00 82.38 115 ILE A C 1
ATOM 890 O O . ILE A 1 115 ? -12.252 -9.153 11.043 1.00 82.38 115 ILE A O 1
ATOM 894 N N . SER A 1 116 ? -10.686 -10.558 10.267 1.00 82.31 116 SER A N 1
ATOM 895 C CA . SER A 1 116 ? -11.622 -11.622 9.878 1.00 82.31 116 SER A CA 1
ATOM 896 C C . SER A 1 116 ? -11.994 -12.543 11.041 1.00 82.31 116 SER A C 1
ATOM 898 O O . SER A 1 116 ? -13.088 -13.102 11.044 1.00 82.31 116 SER A O 1
ATOM 900 N N . ILE A 1 117 ? -11.096 -12.707 12.018 1.00 82.81 117 ILE A N 1
ATOM 901 C CA . ILE A 1 117 ? -11.271 -13.597 13.175 1.00 82.81 117 ILE A CA 1
ATOM 902 C C . ILE A 1 117 ? -11.935 -12.880 14.359 1.00 82.81 117 ILE A C 1
ATOM 904 O O . ILE A 1 117 ? -12.514 -13.559 15.204 1.00 82.81 117 ILE A O 1
ATOM 908 N N . ASP A 1 118 ? -11.903 -11.542 14.421 1.00 71.12 118 ASP A N 1
ATOM 909 C CA . ASP A 1 118 ? -12.530 -10.764 15.501 1.00 71.12 118 ASP A CA 1
ATOM 910 C C . ASP A 1 118 ? -14.065 -10.899 15.497 1.00 71.12 118 ASP A C 1
ATOM 912 O O . ASP A 1 118 ? -14.810 -10.071 14.969 1.00 71.12 118 ASP A O 1
ATOM 916 N N . LYS A 1 119 ? -14.538 -11.994 16.097 1.00 56.22 119 LYS A N 1
ATOM 917 C CA . LYS A 1 119 ? -15.951 -12.309 16.328 1.00 56.22 119 LYS A CA 1
ATOM 918 C C . LYS A 1 119 ? -16.540 -11.483 17.471 1.00 56.22 119 LYS A C 1
ATOM 920 O O . LYS A 1 119 ? -17.744 -11.230 17.472 1.00 56.22 119 LYS A O 1
ATOM 925 N N . ASP A 1 120 ? -15.694 -11.006 18.381 1.00 57.62 120 ASP A N 1
ATOM 926 C CA . ASP A 1 120 ? -16.104 -10.352 19.626 1.00 57.62 120 ASP A CA 1
ATOM 927 C C . ASP A 1 120 ? -16.335 -8.838 19.470 1.00 57.62 120 ASP A C 1
ATOM 929 O O . ASP A 1 120 ? -16.674 -8.155 20.437 1.00 57.62 120 ASP A O 1
ATOM 933 N N . LYS A 1 121 ? -16.198 -8.295 18.246 1.00 61.56 121 LYS A N 1
ATOM 934 C CA . LYS A 1 121 ? -16.335 -6.856 17.926 1.00 61.56 121 LYS A CA 1
ATOM 935 C C . LYS A 1 121 ? -15.447 -5.968 18.806 1.00 61.56 121 LYS A C 1
ATOM 937 O O . LYS A 1 121 ? -15.780 -4.806 19.059 1.00 61.56 121 LYS A O 1
ATOM 942 N N . THR A 1 122 ? -14.329 -6.512 19.282 1.00 60.69 122 THR A N 1
ATOM 943 C CA . THR A 1 122 ? -13.361 -5.774 20.101 1.00 60.69 122 THR A CA 1
ATOM 944 C C . THR A 1 122 ? -12.610 -4.743 19.261 1.00 60.69 122 THR A C 1
ATOM 946 O O . THR A 1 122 ? -12.150 -3.718 19.773 1.00 60.69 122 THR A O 1
ATOM 949 N N . ILE A 1 123 ? -12.537 -4.971 17.949 1.00 64.56 123 ILE A N 1
ATOM 950 C CA . ILE A 1 123 ? -11.940 -4.076 16.974 1.00 64.56 123 ILE A CA 1
ATOM 951 C C . ILE A 1 123 ? -12.977 -3.054 16.494 1.00 64.56 123 ILE A C 1
ATOM 953 O O . ILE A 1 123 ? -14.096 -3.369 16.087 1.00 64.56 123 ILE A O 1
ATOM 957 N N . ASP A 1 124 ? -12.576 -1.782 16.527 1.00 65.56 124 ASP A N 1
ATOM 958 C CA . ASP A 1 124 ? -13.423 -0.644 16.175 1.00 65.56 124 ASP A CA 1
ATOM 959 C C . ASP A 1 124 ? -14.012 -0.756 14.753 1.00 65.56 124 ASP A C 1
ATOM 961 O O . ASP A 1 124 ? -13.344 -1.179 13.803 1.00 65.56 124 ASP A O 1
ATOM 965 N N . LYS A 1 125 ? -15.238 -0.247 14.570 1.00 63.25 125 LYS A N 1
ATOM 966 C CA . LYS A 1 125 ? -15.957 -0.210 13.283 1.00 63.25 125 LYS A CA 1
ATOM 967 C C . LYS A 1 125 ? -15.151 0.459 12.166 1.00 63.25 125 LYS A C 1
ATOM 969 O O . LYS A 1 125 ? -15.382 0.173 10.995 1.00 63.25 125 LYS A O 1
ATOM 974 N N . GLN A 1 126 ? -14.205 1.338 12.510 1.00 64.19 126 GLN A N 1
ATOM 975 C CA . GLN A 1 126 ? -13.318 1.972 11.531 1.00 64.19 126 GLN A CA 1
ATOM 976 C C . GLN A 1 126 ? -12.418 0.961 10.810 1.00 64.19 126 GLN A C 1
ATOM 978 O O . GLN A 1 126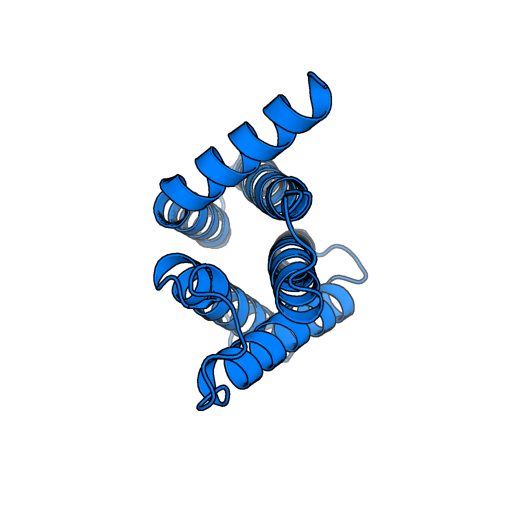 ? -12.271 1.087 9.603 1.00 64.19 126 GLN A O 1
ATOM 983 N N . LEU A 1 127 ? -11.870 -0.046 11.500 1.00 64.19 127 LEU A N 1
ATOM 984 C CA . LEU A 1 127 ? -11.045 -1.109 10.895 1.00 64.19 127 LEU A CA 1
ATOM 985 C C . LEU A 1 127 ? -11.880 -2.116 10.097 1.00 64.19 127 LEU A C 1
ATOM 987 O O . LEU A 1 127 ? -11.389 -2.726 9.151 1.00 64.19 127 LEU A O 1
ATOM 991 N N . LEU A 1 128 ? -13.164 -2.242 10.435 1.00 65.94 128 LEU A N 1
ATOM 992 C CA . LEU A 1 128 ? -14.131 -3.030 9.674 1.00 65.94 128 LEU A CA 1
ATOM 993 C C . LEU A 1 128 ? -14.629 -2.322 8.405 1.00 65.94 128 LEU A C 1
ATOM 995 O O . LEU A 1 128 ? -15.393 -2.927 7.653 1.00 65.94 128 LEU A O 1
ATOM 999 N N . ASN A 1 129 ? -14.205 -1.078 8.147 1.00 80.19 129 ASN A N 1
ATOM 1000 C CA . ASN A 1 129 ? -14.625 -0.339 6.965 1.00 80.19 129 ASN A CA 1
ATOM 1001 C C . ASN A 1 129 ? -14.251 -1.119 5.686 1.00 80.19 129 ASN A C 1
ATOM 1003 O O . ASN A 1 129 ? -13.071 -1.437 5.496 1.00 80.19 129 ASN A O 1
ATOM 1007 N N . PRO A 1 130 ? -15.21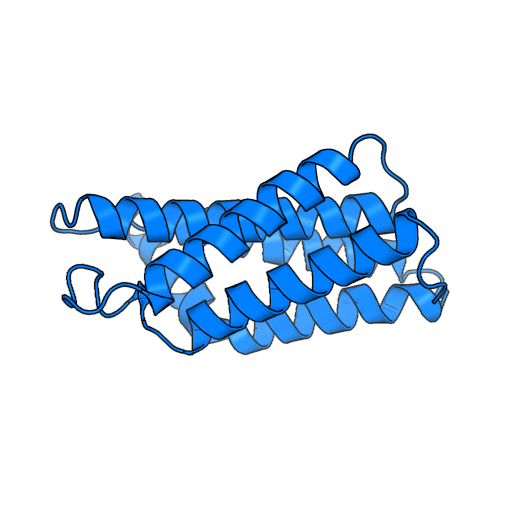7 -1.416 4.795 1.00 82.38 130 PRO A N 1
ATOM 1008 C CA . PRO A 1 130 ? -14.961 -2.163 3.568 1.00 82.38 130 PRO A CA 1
ATOM 1009 C C . PRO A 1 130 ? -13.862 -1.544 2.698 1.00 82.38 130 PRO A C 1
ATOM 1011 O O . PRO A 1 130 ? -13.102 -2.290 2.087 1.00 82.38 130 PRO A O 1
ATOM 1014 N N . THR A 1 131 ? -13.699 -0.215 2.685 1.00 85.69 131 THR A N 1
ATOM 1015 C CA . THR A 1 131 ? -12.619 0.420 1.910 1.00 85.69 131 THR A CA 1
ATOM 1016 C C . THR A 1 131 ? -11.230 0.113 2.461 1.00 85.69 131 THR A C 1
ATOM 1018 O O . THR A 1 131 ? -10.298 -0.079 1.686 1.00 85.69 131 THR A O 1
ATOM 1021 N N . LEU A 1 132 ? -11.080 0.003 3.785 1.00 86.25 132 LEU A N 1
ATOM 1022 C CA . LEU A 1 132 ? -9.811 -0.386 4.402 1.00 86.25 132 LEU A CA 1
ATOM 1023 C C . LEU A 1 132 ? -9.473 -1.848 4.128 1.00 86.25 132 LEU A C 1
ATOM 1025 O O . LEU A 1 132 ? -8.331 -2.156 3.791 1.00 86.25 132 LEU A O 1
ATOM 1029 N N . LYS A 1 133 ? -10.470 -2.735 4.229 1.00 88.56 133 LYS A N 1
ATOM 1030 C CA . LYS A 1 133 ? -10.303 -4.151 3.876 1.00 88.56 133 LYS A CA 1
ATOM 1031 C C . LYS A 1 133 ? -9.901 -4.301 2.412 1.00 88.56 133 LYS A C 1
ATOM 1033 O O . LYS A 1 133 ? -8.970 -5.043 2.120 1.00 88.56 133 LYS A O 1
ATOM 1038 N N . LEU A 1 134 ? -10.554 -3.556 1.517 1.00 91.12 134 LEU A N 1
ATOM 1039 C CA . LEU A 1 134 ? -10.223 -3.539 0.096 1.00 91.12 134 LEU A CA 1
ATOM 1040 C C . LEU A 1 134 ? -8.786 -3.073 -0.138 1.00 91.12 134 LEU A C 1
ATOM 1042 O O . LEU A 1 134 ? -8.068 -3.734 -0.878 1.00 91.12 134 LEU A O 1
ATOM 1046 N N . ARG A 1 135 ? -8.346 -1.987 0.515 1.00 92.31 135 ARG A N 1
ATOM 1047 C CA . ARG A 1 135 ? -6.951 -1.533 0.439 1.00 92.31 135 ARG A CA 1
ATOM 1048 C C . ARG A 1 135 ? -5.989 -2.639 0.850 1.00 92.31 135 ARG A C 1
ATOM 1050 O O . ARG A 1 135 ? -5.043 -2.911 0.123 1.00 92.31 135 ARG A O 1
ATOM 1057 N N . PHE A 1 136 ? -6.205 -3.257 2.009 1.00 94.00 136 PHE A N 1
ATOM 1058 C CA . PHE A 1 136 ? -5.306 -4.298 2.503 1.00 94.00 136 PHE A CA 1
ATOM 1059 C C . PHE A 1 136 ? -5.279 -5.499 1.564 1.00 94.00 136 PHE A C 1
ATOM 1061 O O . PHE A 1 136 ? -4.201 -5.961 1.217 1.00 94.00 136 PHE A O 1
ATOM 1068 N N . LEU A 1 137 ? -6.442 -5.942 1.085 1.00 94.38 137 LEU A N 1
ATOM 1069 C CA . LEU A 1 137 ? -6.550 -7.047 0.138 1.00 94.38 137 LEU A CA 1
ATOM 1070 C C . LEU A 1 137 ? -5.841 -6.726 -1.181 1.00 94.38 137 LEU A C 1
ATOM 1072 O O . LEU A 1 137 ? -5.050 -7.533 -1.659 1.00 94.38 137 LEU A O 1
ATOM 1076 N N . TYR A 1 138 ? -6.077 -5.536 -1.735 1.00 95.31 138 TYR A N 1
ATOM 1077 C CA . TYR A 1 138 ? -5.447 -5.076 -2.969 1.00 95.31 138 TYR A CA 1
ATOM 1078 C C . TYR A 1 138 ? -3.925 -4.979 -2.824 1.00 95.31 138 TYR A C 1
ATOM 1080 O O . TYR A 1 138 ? -3.198 -5.517 -3.654 1.00 95.31 138 TYR A O 1
ATOM 1088 N N . ILE A 1 139 ? -3.431 -4.342 -1.757 1.00 95.88 139 ILE A N 1
ATOM 1089 C CA . ILE A 1 139 ? -1.989 -4.183 -1.548 1.00 95.88 139 ILE A CA 1
ATOM 1090 C C . ILE A 1 139 ? -1.327 -5.544 -1.287 1.00 95.88 139 ILE A C 1
ATOM 1092 O O . ILE A 1 139 ? -0.292 -5.835 -1.875 1.00 95.88 139 ILE A O 1
ATOM 1096 N N . SER A 1 140 ? -1.937 -6.420 -0.484 1.00 95.06 140 SER A N 1
ATOM 1097 C CA . SER A 1 140 ? -1.445 -7.792 -0.308 1.00 95.06 140 SER A CA 1
ATOM 1098 C C . SER A 1 140 ? -1.398 -8.557 -1.631 1.00 95.06 140 SER A C 1
ATOM 1100 O O . SER A 1 140 ? -0.422 -9.259 -1.885 1.00 95.06 140 SER A O 1
ATOM 1102 N N . PHE A 1 141 ? -2.412 -8.399 -2.487 1.00 94.94 141 PHE A N 1
ATOM 1103 C CA . PHE A 1 141 ? -2.453 -9.034 -3.800 1.00 94.94 141 PHE A CA 1
ATOM 1104 C C . PHE A 1 141 ? -1.326 -8.540 -4.713 1.00 94.94 141 PHE A C 1
ATOM 1106 O O . PHE A 1 141 ? -0.568 -9.362 -5.218 1.00 94.94 141 PHE A O 1
ATOM 1113 N N . ILE A 1 142 ? -1.149 -7.224 -4.882 1.00 94.56 142 ILE A N 1
ATOM 1114 C CA . ILE A 1 142 ? -0.060 -6.705 -5.729 1.00 94.56 142 ILE A CA 1
ATOM 1115 C C . ILE A 1 142 ? 1.310 -7.107 -5.172 1.00 94.56 142 ILE A C 1
ATOM 1117 O O . ILE A 1 142 ? 2.188 -7.499 -5.930 1.00 94.56 142 ILE A O 1
ATOM 1121 N N . THR A 1 143 ? 1.4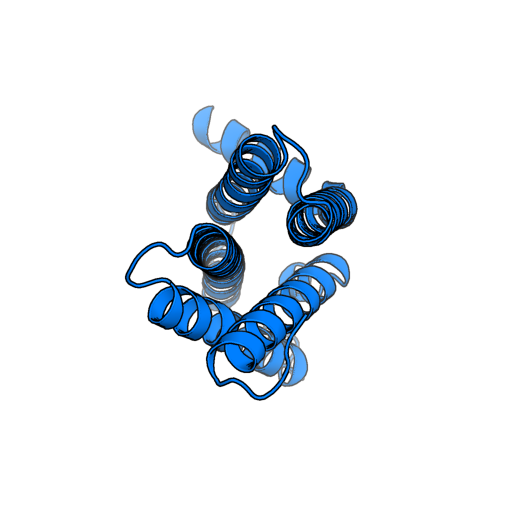95 -7.081 -3.850 1.00 94.31 143 THR A N 1
ATOM 1122 C CA . THR A 1 143 ? 2.747 -7.507 -3.221 1.00 94.31 143 THR A CA 1
ATOM 1123 C C . THR A 1 143 ? 3.040 -8.976 -3.507 1.00 94.31 143 THR A C 1
ATOM 1125 O O . THR A 1 143 ? 4.181 -9.314 -3.809 1.00 94.31 143 THR A O 1
ATOM 1128 N N . LEU A 1 144 ? 2.019 -9.836 -3.462 1.00 93.88 144 LEU A N 1
ATOM 1129 C CA . LEU A 1 144 ? 2.150 -11.242 -3.824 1.00 93.88 144 LEU A CA 1
ATOM 1130 C C . LEU A 1 144 ? 2.528 -11.403 -5.301 1.00 93.88 144 LEU A C 1
ATOM 1132 O O . LEU A 1 144 ? 3.457 -12.144 -5.593 1.00 93.88 144 LEU A O 1
ATOM 1136 N N . VAL A 1 145 ? 1.862 -10.689 -6.215 1.00 92.44 145 VAL A N 1
ATOM 1137 C CA . VAL A 1 145 ? 2.169 -10.731 -7.658 1.00 92.44 145 VAL A CA 1
ATOM 1138 C C . VAL A 1 145 ? 3.639 -10.390 -7.915 1.00 92.44 145 VAL A C 1
ATOM 1140 O O . VAL A 1 145 ? 4.338 -11.170 -8.555 1.00 92.44 145 VAL A O 1
ATOM 1143 N N . PHE A 1 146 ? 4.133 -9.286 -7.352 1.00 91.31 146 PHE A N 1
ATOM 1144 C CA . PHE A 1 146 ? 5.525 -8.856 -7.525 1.00 91.31 146 PHE A CA 1
ATOM 1145 C C . PHE A 1 146 ? 6.546 -9.796 -6.865 1.00 91.31 146 PHE A C 1
ATOM 1147 O O . PHE A 1 146 ? 7.655 -9.952 -7.371 1.00 91.31 146 PHE A O 1
ATOM 1154 N N . LEU A 1 147 ? 6.195 -10.438 -5.745 1.00 90.62 147 LEU A N 1
ATOM 1155 C CA . LEU A 1 147 ? 7.041 -11.475 -5.146 1.00 90.62 147 LEU A CA 1
ATOM 1156 C C . LEU A 1 147 ? 7.102 -12.722 -6.034 1.00 90.62 147 LEU A C 1
ATOM 1158 O O . LEU A 1 147 ? 8.182 -13.260 -6.249 1.00 90.62 147 LEU A O 1
ATOM 1162 N N . LEU A 1 148 ? 5.965 -13.181 -6.560 1.00 90.31 148 LEU A N 1
ATOM 1163 C CA . LEU A 1 148 ? 5.912 -14.361 -7.426 1.00 90.31 148 LEU A CA 1
ATOM 1164 C C . LEU A 1 148 ? 6.641 -14.138 -8.760 1.00 90.31 148 LEU A C 1
ATOM 1166 O O . LEU A 1 148 ? 7.279 -15.071 -9.248 1.00 90.31 148 LEU A O 1
ATOM 1170 N N . GLU A 1 149 ? 6.578 -12.922 -9.314 1.00 86.06 149 GLU A N 1
ATOM 1171 C CA . GLU A 1 149 ? 7.365 -12.508 -10.486 1.00 86.06 149 GLU A CA 1
ATOM 1172 C C . GLU A 1 149 ? 8.870 -12.673 -10.214 1.00 86.06 149 GLU A C 1
ATOM 1174 O O . GLU A 1 149 ? 9.581 -13.323 -10.973 1.00 86.06 149 GLU A O 1
ATOM 1179 N N . ASP A 1 150 ? 9.352 -12.178 -9.072 1.00 84.25 150 ASP A N 1
ATOM 1180 C CA . ASP A 1 150 ? 10.765 -12.274 -8.688 1.00 84.25 150 ASP A CA 1
ATOM 1181 C C . ASP A 1 150 ? 11.237 -13.718 -8.412 1.00 84.25 150 ASP A C 1
ATOM 1183 O O . ASP A 1 150 ? 12.382 -14.067 -8.700 1.00 84.25 150 ASP A O 1
ATOM 1187 N N . TYR A 1 151 ? 10.364 -14.598 -7.912 1.00 86.50 151 TYR A N 1
ATOM 1188 C CA . TYR A 1 151 ? 10.671 -16.031 -7.791 1.00 86.50 151 TYR A CA 1
ATOM 1189 C C . TYR A 1 151 ? 10.586 -16.796 -9.126 1.00 86.50 151 TYR A C 1
ATOM 1191 O O . TYR A 1 151 ? 10.781 -18.012 -9.139 1.00 86.50 151 TYR A O 1
ATOM 1199 N N . GLY A 1 152 ? 10.305 -16.115 -10.243 1.00 80.44 152 GLY A N 1
ATOM 1200 C CA . GLY A 1 152 ? 10.235 -16.715 -11.577 1.00 80.44 152 GLY A CA 1
ATOM 1201 C C . GLY A 1 152 ? 9.020 -17.621 -11.786 1.00 80.44 152 GLY A C 1
ATOM 1202 O O . GLY A 1 152 ? 9.016 -18.441 -12.701 1.00 80.44 152 GLY A O 1
ATOM 1203 N N . LEU A 1 153 ? 7.993 -17.501 -10.937 1.00 75.56 153 LEU A N 1
ATOM 1204 C CA . LEU A 1 153 ? 6.762 -18.291 -11.053 1.00 75.56 153 LEU A CA 1
ATOM 1205 C C . LEU A 1 153 ? 5.809 -17.719 -12.113 1.00 75.56 153 LEU A C 1
ATOM 1207 O O . LEU A 1 153 ? 4.979 -18.456 -12.640 1.00 75.56 153 LEU A O 1
ATOM 1211 N N . PHE A 1 154 ? 5.955 -16.435 -12.454 1.00 67.31 154 PHE A N 1
ATOM 1212 C CA . PHE A 1 154 ? 5.245 -15.757 -13.541 1.00 67.31 154 PHE A CA 1
ATOM 1213 C C . PHE A 1 154 ? 6.169 -14.724 -14.202 1.00 67.31 154 PHE A C 1
ATOM 1215 O O . PHE A 1 154 ? 6.945 -14.079 -13.508 1.00 67.31 154 PHE A O 1
ATOM 1222 N N . ASN A 1 155 ? 6.057 -14.539 -15.520 1.00 58.22 155 ASN A N 1
ATOM 1223 C CA . ASN A 1 155 ? 6.708 -13.450 -16.256 1.00 58.22 155 ASN A CA 1
ATOM 1224 C C . ASN A 1 155 ? 5.611 -12.589 -16.897 1.00 58.22 155 ASN A C 1
ATOM 1226 O O . ASN A 1 155 ? 4.785 -13.129 -17.637 1.00 58.22 155 ASN A O 1
ATOM 1230 N N . PHE A 1 156 ? 5.600 -11.290 -16.596 1.00 56.53 156 PHE A N 1
ATOM 1231 C CA . PHE A 1 156 ? 4.719 -10.290 -17.208 1.00 56.53 156 PHE A CA 1
ATOM 1232 C C . PHE A 1 156 ? 5.525 -9.289 -18.031 1.00 56.53 156 PHE A C 1
ATOM 1234 O O . PHE A 1 156 ? 6.656 -8.957 -17.611 1.00 56.53 156 PHE A O 1
#

Radius of gyration: 16.03 Å; chains: 1; bounding box: 35×41×46 Å

Foldseek 3Di:
DVVLVVLQVLLVVCLVCLVVLLVLQVQLLVLLVVPDPCSLVSNCVSLQVSLVSLQSSLPRDDPDCLPVQNVLSNLLSNLLSLLSVLVNCLSVVHPPSLVSLVSSLVSLVVSLVVLVPCPVCSHDVVSVPVSSNVSSVSSNVSSVVSNCCVVVVDPD

Secondary structure (DSSP, 8-state):
-HHHHHHHHHHHHHHHTHHHHHHHHHHHHHTGGGT-TTHHHHHHHHHHHHHHHHHHHHTPPPSS--HHHHHHHHHHHHHHHHHHHHHHHHHTT-TTHHHHHHHHHHHHHHHHHHHHH-TT--S-TTTT-HHHHHHHHHHHHHHHHHHHHHTTS---